Protein AF-A0A349KMV0-F1 (afdb_monomer_lite)

Foldseek 3Di:
DVVPPPQDPPRDPLCQQPVDPVSVVVLVVLLVVLVVVLVVCVVVPPQQPVVCCSCPDPSNVVSVVSQVSPPPDNDDDRDGDPVVVVVVVVVVVVVPPPD

Secondary structure (DSSP, 8-state):
-GGG----TT--HHHHHHSSHHHHHHHHHHHHHHHHHHHHHHHH-TTSHHHHHHHTSHHHHHHHHHHHH-SS--PPP-----HHHHHHHHHHHHHTS--

Sequence (99 aa):
MFLTMVVGPDFDLLDLFYGTKIRRSHTDNFLVGFDRLIKLARNCDTDNIILDSLIYSAHGLLSTRMRKLHPDIRFEIITGTNSEAYLERIIREGSGSAN

pLDDT: mean 87.12, std 14.43, range [42.91, 97.94]

Radius of gyration: 17.98 Å; chains: 1; bounding box: 50×25×52 Å

Structure (mmCIF, N/CA/C/O backbone):
data_AF-A0A349KMV0-F1
#
_entry.id   AF-A0A349KMV0-F1
#
loop_
_atom_site.group_PDB
_atom_site.id
_atom_site.type_symbol
_atom_site.label_atom_id
_atom_site.label_alt_id
_atom_site.label_comp_id
_atom_site.label_asym_id
_atom_site.label_entity_id
_atom_site.label_seq_id
_atom_site.pdbx_PDB_ins_code
_atom_site.Cartn_x
_atom_site.Cartn_y
_atom_site.Cartn_z
_atom_site.occupancy
_atom_site.B_iso_or_equiv
_atom_site.auth_seq_id
_atom_site.auth_comp_id
_atom_site.auth_asym_id
_atom_site.auth_atom_id
_atom_site.pdbx_PDB_model_num
ATOM 1 N N . MET A 1 1 ? 1.811 13.021 -10.827 1.00 44.31 1 MET A N 1
ATOM 2 C CA . MET A 1 1 ? 0.395 12.845 -10.444 1.00 44.31 1 MET A CA 1
ATOM 3 C C . MET A 1 1 ? -0.019 11.426 -10.837 1.00 44.31 1 MET A C 1
ATOM 5 O O . MET A 1 1 ? -0.361 11.187 -11.982 1.00 44.31 1 MET A O 1
ATOM 9 N N . PHE A 1 2 ? 0.147 10.446 -9.939 1.00 46.84 2 PHE A N 1
ATOM 10 C CA . PHE A 1 2 ? -0.104 9.024 -10.249 1.00 46.84 2 PHE A CA 1
ATOM 11 C C . PHE A 1 2 ? -1.610 8.717 -10.378 1.00 46.84 2 PHE A C 1
ATOM 13 O O . PHE A 1 2 ? -2.010 7.844 -11.136 1.00 46.84 2 PHE A O 1
ATOM 20 N N . LEU A 1 3 ? -2.448 9.507 -9.694 1.00 46.31 3 LEU A N 1
ATOM 21 C CA . LEU A 1 3 ? -3.912 9.401 -9.701 1.00 46.31 3 LEU A CA 1
ATOM 22 C C . LEU A 1 3 ? -4.585 9.939 -10.978 1.00 46.31 3 LEU A C 1
ATOM 24 O O . LEU A 1 3 ? -5.792 9.799 -11.121 1.00 46.31 3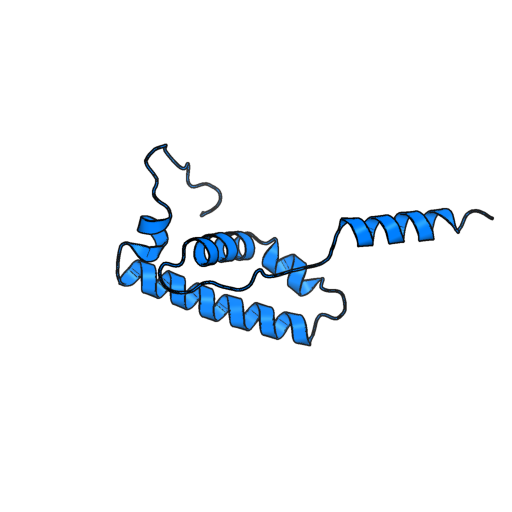 LEU A O 1
ATOM 28 N N . THR A 1 4 ? -3.832 10.556 -11.894 1.00 53.88 4 THR A N 1
ATOM 29 C CA . THR A 1 4 ? -4.366 11.134 -13.142 1.00 53.88 4 THR A CA 1
ATOM 30 C C . THR A 1 4 ? -3.680 10.609 -14.390 1.00 53.88 4 THR A C 1
ATOM 32 O O . THR A 1 4 ? -3.837 11.195 -15.461 1.00 53.88 4 THR A O 1
ATOM 35 N N . MET A 1 5 ? -2.889 9.538 -14.286 1.00 56.09 5 MET A N 1
ATOM 36 C CA . MET A 1 5 ? -2.442 8.872 -15.500 1.00 56.09 5 MET A CA 1
ATOM 37 C C . MET A 1 5 ? -3.669 8.247 -16.146 1.00 56.09 5 MET A C 1
ATOM 39 O O . MET A 1 5 ? -4.219 7.273 -15.640 1.00 56.09 5 MET A O 1
ATOM 43 N N . VAL A 1 6 ? -4.128 8.867 -17.232 1.00 51.84 6 VAL A N 1
ATOM 44 C CA . VAL A 1 6 ? -5.097 8.270 -18.142 1.00 51.84 6 VAL A CA 1
ATOM 45 C C . VAL A 1 6 ? -4.446 6.991 -18.654 1.00 51.84 6 VAL A C 1
ATOM 47 O O . VAL A 1 6 ? -3.525 7.026 -19.467 1.00 51.84 6 VAL A O 1
ATOM 50 N N . VAL A 1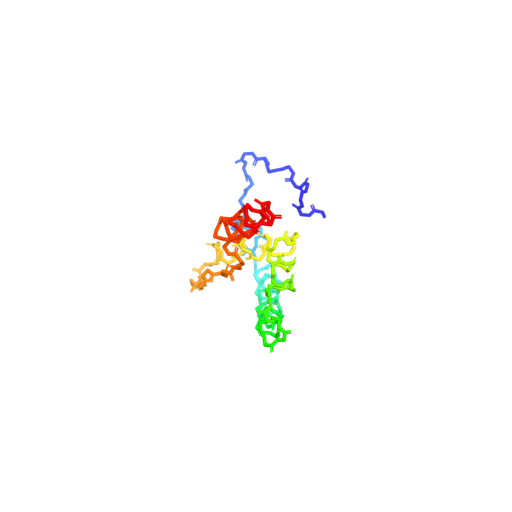 7 ? -4.869 5.865 -18.087 1.00 57.22 7 VAL A N 1
ATOM 51 C CA . VAL A 1 7 ? -4.469 4.526 -18.509 1.00 57.22 7 VAL A CA 1
ATOM 52 C C . VAL A 1 7 ? -5.130 4.315 -19.867 1.00 57.22 7 VAL A C 1
ATOM 54 O O . VAL A 1 7 ? -6.319 4.016 -19.949 1.00 57.22 7 VAL A O 1
ATOM 57 N N . GLY A 1 8 ? -4.382 4.570 -20.940 1.00 63.88 8 GLY A N 1
ATOM 58 C CA . GLY A 1 8 ? -4.781 4.128 -22.272 1.00 63.88 8 GLY A CA 1
ATOM 59 C C . GLY A 1 8 ? -4.870 2.596 -22.312 1.00 63.88 8 GLY A C 1
ATOM 60 O O . GLY A 1 8 ? -4.261 1.934 -21.469 1.00 63.88 8 GLY A O 1
ATOM 61 N N . PRO A 1 9 ? -5.604 2.016 -23.275 1.00 64.56 9 PRO A N 1
ATOM 62 C CA . PRO A 1 9 ? -5.788 0.565 -23.380 1.00 64.56 9 PRO A CA 1
ATOM 63 C C . PRO A 1 9 ? -4.471 -0.233 -23.441 1.00 64.56 9 PRO A C 1
ATOM 65 O O . PRO A 1 9 ? -4.453 -1.384 -23.019 1.00 64.56 9 PRO A O 1
ATOM 68 N N . ASP A 1 10 ? -3.367 0.396 -23.858 1.00 66.44 10 ASP A N 1
ATOM 69 C CA . ASP A 1 10 ? -2.040 -0.225 -23.988 1.00 66.44 10 ASP A CA 1
ATOM 70 C C . ASP A 1 10 ? -1.082 0.068 -22.814 1.00 66.44 10 ASP A C 1
ATOM 72 O O . ASP A 1 10 ? 0.133 -0.099 -22.928 1.00 66.44 10 ASP A O 1
ATOM 76 N N . PHE A 1 11 ? -1.586 0.560 -21.679 1.00 77.44 11 PHE A N 1
ATOM 77 C CA . PHE A 1 11 ? -0.727 0.953 -20.563 1.00 77.44 11 PHE A CA 1
ATOM 78 C C . PHE A 1 11 ? -0.400 -0.221 -19.626 1.00 77.44 11 PHE A C 1
ATOM 80 O O . PHE A 1 11 ? -1.190 -0.578 -18.748 1.00 77.44 11 PHE A O 1
ATOM 87 N N . ASP A 1 12 ? 0.799 -0.790 -19.775 1.00 88.38 12 ASP A N 1
ATOM 88 C CA . ASP A 1 12 ? 1.293 -1.859 -18.904 1.00 88.38 12 ASP A CA 1
ATOM 89 C C . ASP A 1 12 ? 1.936 -1.311 -17.616 1.00 88.38 12 ASP A C 1
ATOM 91 O O . ASP A 1 12 ? 3.051 -0.780 -17.597 1.00 88.38 12 ASP A O 1
ATOM 95 N N . LEU A 1 13 ? 1.227 -1.478 -16.498 1.00 88.94 13 LEU A N 1
ATOM 96 C CA . LEU A 1 13 ? 1.726 -1.118 -15.170 1.00 88.94 13 LEU A CA 1
ATOM 97 C C . LEU A 1 13 ? 2.936 -1.960 -14.741 1.00 88.94 13 LEU A C 1
ATOM 99 O O . LEU A 1 13 ? 3.755 -1.477 -13.956 1.00 88.94 13 LEU A O 1
ATOM 103 N N . LEU A 1 14 ? 3.057 -3.201 -15.219 1.00 92.88 14 LEU A N 1
ATOM 104 C CA . LEU A 1 14 ? 4.207 -4.045 -14.911 1.00 92.88 14 LEU A CA 1
ATOM 105 C C . LEU A 1 14 ? 5.471 -3.457 -15.549 1.00 92.88 14 LEU A C 1
ATOM 107 O O . LEU A 1 14 ? 6.460 -3.253 -14.842 1.00 92.88 14 LEU A O 1
ATOM 111 N N . ASP A 1 15 ? 5.420 -3.092 -16.833 1.00 93.12 15 ASP A N 1
ATOM 112 C CA . ASP A 1 15 ? 6.515 -2.384 -17.509 1.00 93.12 15 ASP A CA 1
ATOM 113 C C . ASP A 1 15 ? 6.821 -1.018 -16.866 1.00 93.12 15 ASP A C 1
ATOM 115 O O . ASP A 1 15 ? 7.989 -0.661 -16.649 1.00 93.12 15 ASP A O 1
ATOM 119 N N . LEU A 1 16 ? 5.788 -0.258 -16.484 1.00 91.50 16 LEU A N 1
ATOM 120 C CA . LEU A 1 16 ? 5.970 1.033 -15.816 1.00 91.50 16 LEU A CA 1
ATOM 121 C C . LEU A 1 16 ? 6.810 0.907 -14.540 1.00 91.50 16 LEU A C 1
ATOM 123 O O . LEU A 1 16 ? 7.691 1.734 -14.296 1.00 91.50 16 LEU A O 1
ATOM 127 N N . PHE A 1 17 ? 6.522 -0.091 -13.708 1.00 94.50 17 PHE A N 1
ATOM 128 C CA . PHE A 1 17 ? 7.163 -0.230 -12.404 1.00 94.50 17 PHE A CA 1
ATOM 129 C C . PHE A 1 17 ? 8.442 -1.061 -12.437 1.00 94.50 17 PHE A C 1
ATOM 131 O O . PHE A 1 17 ? 9.356 -0.793 -11.655 1.00 94.50 17 PHE A O 1
ATOM 138 N N . TYR A 1 18 ? 8.522 -2.043 -13.333 1.00 96.56 18 TYR A N 1
ATOM 139 C CA . TYR A 1 18 ? 9.557 -3.077 -13.305 1.00 96.56 18 TYR A CA 1
ATOM 140 C C . TYR A 1 18 ? 10.242 -3.322 -14.656 1.00 96.56 18 TYR A C 1
ATOM 142 O O . TYR A 1 18 ? 11.203 -4.089 -14.698 1.00 96.56 18 TYR A O 1
ATOM 150 N N . GLY A 1 19 ? 9.821 -2.655 -15.736 1.00 95.69 19 GLY A N 1
ATOM 151 C CA . GLY A 1 19 ? 10.329 -2.878 -17.099 1.00 95.69 19 GLY A CA 1
ATOM 152 C C . GLY A 1 19 ? 11.787 -2.473 -17.328 1.00 95.69 19 GLY A C 1
ATOM 153 O O . GLY A 1 19 ? 12.435 -2.939 -18.260 1.00 95.69 19 GLY A O 1
ATOM 154 N N . THR A 1 20 ? 12.360 -1.643 -16.452 1.00 96.69 20 THR A N 1
ATOM 155 C CA . THR A 1 20 ? 13.792 -1.310 -16.486 1.00 96.69 20 THR A CA 1
ATOM 156 C C . THR A 1 20 ? 14.423 -1.435 -15.108 1.00 96.69 20 THR A C 1
ATOM 158 O O . THR A 1 20 ? 13.754 -1.304 -14.082 1.00 96.69 20 THR A O 1
ATOM 161 N N . LYS A 1 21 ? 15.752 -1.611 -15.066 1.00 97.44 21 LYS A N 1
ATOM 162 C CA . LYS A 1 21 ? 16.517 -1.679 -13.809 1.00 97.44 21 LYS A CA 1
ATOM 163 C C . LYS A 1 21 ? 16.312 -0.442 -12.926 1.00 97.44 21 LYS A C 1
ATOM 165 O O . LYS A 1 21 ? 16.222 -0.570 -11.709 1.00 97.44 21 LYS A O 1
ATOM 170 N N . ILE A 1 22 ? 16.231 0.744 -13.535 1.00 96.69 22 ILE A N 1
ATOM 171 C CA . ILE A 1 22 ? 16.024 2.009 -12.817 1.00 96.69 22 ILE A CA 1
ATOM 172 C C . ILE A 1 22 ? 14.621 2.037 -12.201 1.00 96.69 22 ILE A C 1
ATOM 174 O O . ILE A 1 22 ? 14.495 2.255 -10.999 1.00 96.69 22 ILE A O 1
ATOM 178 N N . ARG A 1 23 ? 13.579 1.747 -12.993 1.00 96.06 23 ARG A N 1
ATOM 179 C CA . ARG A 1 23 ? 12.185 1.704 -12.517 1.00 96.06 23 ARG A CA 1
ATOM 180 C C . ARG A 1 23 ? 12.008 0.688 -11.392 1.00 96.06 23 ARG A C 1
ATOM 182 O O . ARG A 1 23 ? 11.497 1.054 -10.338 1.00 96.06 23 ARG A O 1
ATOM 189 N N . ARG A 1 24 ? 12.538 -0.528 -11.568 1.00 97.25 24 ARG A N 1
ATOM 190 C CA . ARG A 1 24 ? 12.546 -1.567 -10.531 1.00 97.25 24 ARG A CA 1
ATOM 191 C C . ARG A 1 24 ? 13.204 -1.066 -9.247 1.00 97.25 24 ARG A C 1
ATOM 193 O O . ARG A 1 24 ? 12.581 -1.128 -8.200 1.00 97.25 24 ARG A O 1
ATOM 200 N N . SER A 1 25 ? 14.410 -0.500 -9.328 1.00 97.56 25 SER A N 1
ATOM 201 C CA . SER A 1 25 ? 15.114 0.036 -8.153 1.00 97.56 25 SER A CA 1
ATOM 202 C C . SER A 1 25 ? 14.299 1.111 -7.421 1.00 97.56 25 SER A C 1
ATOM 204 O O . SER A 1 25 ? 14.191 1.086 -6.197 1.00 97.56 25 SER A O 1
ATOM 206 N N . HIS A 1 26 ? 13.667 2.036 -8.149 1.00 96.69 26 HIS A N 1
ATOM 207 C CA . HIS A 1 26 ? 12.792 3.040 -7.536 1.00 96.69 26 HIS A CA 1
ATOM 208 C C . HIS A 1 26 ? 11.566 2.419 -6.866 1.00 96.69 26 HIS A C 1
ATOM 210 O O . HIS A 1 26 ? 11.236 2.799 -5.741 1.00 96.69 26 HIS A O 1
ATOM 216 N N . THR A 1 27 ? 10.917 1.468 -7.535 1.00 97.62 27 THR A N 1
ATOM 217 C CA . THR A 1 27 ? 9.762 0.749 -6.995 1.00 97.62 27 THR A CA 1
ATOM 218 C C . THR A 1 27 ? 10.142 -0.023 -5.733 1.00 97.62 27 THR A C 1
ATOM 220 O O . THR A 1 27 ? 9.477 0.123 -4.710 1.00 97.62 27 THR A O 1
ATOM 223 N N . ASP A 1 28 ? 11.245 -0.768 -5.756 1.00 97.94 28 ASP A N 1
ATOM 224 C CA . ASP A 1 28 ? 11.716 -1.569 -4.624 1.00 97.94 28 ASP A CA 1
ATOM 225 C C . ASP A 1 28 ? 12.095 -0.675 -3.435 1.00 97.94 28 ASP A C 1
ATOM 227 O O . ASP A 1 28 ? 11.680 -0.932 -2.305 1.00 97.94 28 ASP A O 1
ATOM 231 N N . ASN A 1 29 ? 12.793 0.439 -3.681 1.00 97.94 29 ASN A N 1
ATOM 232 C CA . ASN A 1 29 ? 13.128 1.412 -2.637 1.00 97.94 29 ASN A CA 1
ATOM 233 C C . ASN A 1 29 ? 11.876 2.033 -2.003 1.00 97.94 29 ASN A C 1
ATOM 235 O O . ASN A 1 29 ? 11.806 2.176 -0.779 1.00 97.94 29 ASN A O 1
ATOM 239 N N . PHE A 1 30 ? 10.875 2.374 -2.821 1.00 97.75 30 PHE A N 1
ATOM 240 C CA . PHE A 1 30 ? 9.592 2.861 -2.324 1.00 97.75 30 PHE A CA 1
ATOM 241 C C . PHE A 1 30 ? 8.896 1.802 -1.462 1.00 97.75 30 PHE A C 1
ATOM 243 O O . PHE A 1 30 ? 8.464 2.109 -0.350 1.00 97.75 30 PHE A O 1
ATOM 250 N N . LEU A 1 31 ? 8.828 0.553 -1.934 1.00 97.44 31 LEU A N 1
ATOM 251 C CA . LEU A 1 31 ? 8.206 -0.548 -1.202 1.00 97.44 31 LEU A CA 1
ATOM 252 C C . LEU A 1 31 ? 8.887 -0.796 0.143 1.00 97.44 31 LEU A C 1
ATOM 254 O O . LEU A 1 31 ? 8.188 -0.893 1.148 1.00 97.44 31 LEU A O 1
ATOM 258 N N . VAL A 1 32 ? 10.221 -0.831 0.184 1.00 97.25 32 VAL A N 1
ATOM 259 C CA . VAL A 1 32 ? 10.992 -1.003 1.425 1.00 97.25 32 VAL A CA 1
ATOM 260 C C . VAL A 1 32 ? 10.726 0.142 2.403 1.00 97.25 32 VAL A C 1
ATOM 262 O O . VAL A 1 32 ? 10.479 -0.102 3.586 1.00 97.25 32 VAL A O 1
ATOM 265 N N . GLY A 1 33 ? 10.751 1.392 1.932 1.00 96.88 33 GLY A N 1
ATOM 266 C CA . GLY A 1 33 ? 10.473 2.557 2.775 1.00 96.88 33 GLY A CA 1
ATOM 267 C C . GLY A 1 33 ? 9.055 2.533 3.346 1.00 96.88 33 GLY A C 1
ATOM 268 O O . GLY A 1 33 ? 8.865 2.703 4.552 1.00 96.88 33 GLY A O 1
ATOM 269 N N . PHE A 1 34 ? 8.066 2.255 2.496 1.00 96.69 34 PHE A N 1
ATOM 270 C CA . PHE A 1 34 ? 6.661 2.208 2.892 1.00 96.69 34 PHE A CA 1
ATOM 271 C C . PHE A 1 34 ? 6.357 1.028 3.826 1.00 96.69 34 PHE A C 1
ATOM 273 O O . PHE A 1 34 ? 5.596 1.172 4.779 1.00 96.69 34 PHE A O 1
ATOM 280 N N . ASP A 1 35 ? 6.995 -0.126 3.611 1.00 95.31 35 ASP A N 1
ATOM 281 C CA . ASP A 1 35 ? 6.887 -1.295 4.492 1.00 95.31 35 ASP A CA 1
ATOM 282 C C . ASP A 1 35 ? 7.372 -0.994 5.913 1.00 95.31 35 ASP A C 1
ATOM 284 O O . ASP A 1 35 ? 6.688 -1.286 6.895 1.00 95.31 35 ASP A O 1
ATOM 288 N N . ARG A 1 36 ? 8.538 -0.347 6.023 1.00 95.38 36 ARG A N 1
ATOM 289 C CA . ARG A 1 36 ? 9.092 0.087 7.310 1.00 95.38 36 ARG A CA 1
ATOM 290 C C . ARG A 1 36 ? 8.177 1.099 7.995 1.00 95.38 36 ARG A C 1
ATOM 292 O O . ARG A 1 36 ? 7.995 1.006 9.205 1.00 95.38 36 ARG A O 1
ATOM 299 N N . LEU A 1 37 ? 7.585 2.021 7.236 1.00 95.00 37 LEU A N 1
ATOM 300 C CA . LEU A 1 37 ? 6.643 3.004 7.768 1.00 95.00 37 LEU A CA 1
ATOM 301 C C . LEU A 1 37 ? 5.384 2.338 8.339 1.00 95.00 37 LEU A C 1
ATOM 303 O O . LEU A 1 37 ? 5.009 2.640 9.467 1.00 95.00 37 LEU A O 1
ATOM 307 N N . ILE A 1 38 ? 4.781 1.389 7.615 1.00 94.38 38 ILE A N 1
ATOM 308 C CA . ILE A 1 38 ? 3.625 0.616 8.101 1.00 94.38 38 ILE A CA 1
ATOM 309 C C . ILE A 1 38 ? 3.968 -0.139 9.387 1.00 94.38 38 ILE A C 1
ATOM 311 O O . ILE A 1 38 ? 3.192 -0.115 10.341 1.00 94.38 38 ILE A O 1
ATOM 315 N N . LYS A 1 39 ? 5.130 -0.804 9.426 1.00 92.56 39 LYS A N 1
ATOM 316 C CA . LYS A 1 39 ? 5.584 -1.544 10.613 1.00 92.56 39 LYS A CA 1
ATOM 317 C C . LYS A 1 39 ? 5.743 -0.632 11.827 1.00 92.56 39 LYS A C 1
ATOM 319 O O . LYS A 1 39 ? 5.349 -1.015 12.921 1.00 92.56 39 LYS A O 1
ATOM 324 N N . LEU A 1 40 ? 6.295 0.565 11.634 1.00 93.44 40 LEU A N 1
ATOM 325 C CA . LEU A 1 40 ? 6.431 1.549 12.706 1.00 93.44 40 LEU A CA 1
ATOM 326 C C . LEU A 1 40 ? 5.075 2.096 13.156 1.00 93.44 40 LEU A C 1
ATOM 328 O O . LEU A 1 40 ? 4.850 2.170 14.358 1.00 93.44 40 LEU A O 1
ATOM 332 N N . ALA A 1 41 ? 4.175 2.412 12.219 1.00 92.88 41 ALA A N 1
ATOM 333 C CA . ALA A 1 41 ? 2.827 2.877 12.537 1.00 92.88 41 ALA A CA 1
ATOM 334 C C . ALA A 1 41 ? 2.082 1.854 13.404 1.00 92.88 41 ALA A C 1
ATOM 336 O O . ALA A 1 41 ? 1.617 2.198 14.481 1.00 92.88 41 ALA A O 1
ATOM 337 N N . ARG A 1 42 ? 2.085 0.571 13.018 1.00 90.06 42 ARG A N 1
ATOM 338 C CA . ARG A 1 42 ? 1.451 -0.509 13.800 1.00 90.06 42 ARG A CA 1
ATOM 339 C C . ARG A 1 42 ? 1.938 -0.601 15.248 1.00 90.06 42 ARG A C 1
ATOM 341 O O . ARG A 1 42 ? 1.175 -1.010 16.112 1.00 90.06 42 ARG A O 1
ATOM 348 N N . ASN A 1 43 ? 3.187 -0.228 15.524 1.00 90.12 43 ASN A N 1
ATOM 349 C CA . ASN A 1 43 ? 3.744 -0.297 16.876 1.00 90.12 43 ASN A CA 1
ATOM 350 C C . ASN A 1 43 ? 3.270 0.840 17.794 1.00 90.12 43 ASN A C 1
ATOM 352 O O . ASN A 1 43 ? 3.426 0.729 19.007 1.00 90.12 43 ASN A O 1
ATOM 356 N N . CYS A 1 44 ? 2.739 1.933 17.243 1.00 89.19 44 CYS A N 1
ATOM 357 C CA . CYS A 1 44 ? 2.283 3.094 18.012 1.00 89.19 44 CYS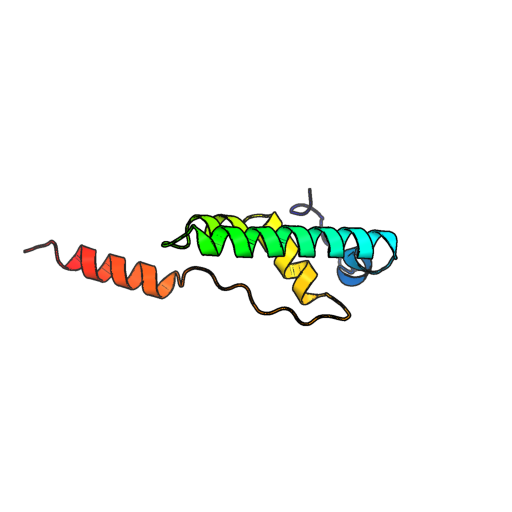 A CA 1
ATOM 358 C C . CYS A 1 44 ? 0.806 3.448 17.787 1.00 89.19 44 CYS A C 1
ATOM 360 O O . CYS A 1 44 ? 0.344 4.458 18.312 1.00 89.19 44 CYS A O 1
ATOM 362 N N . ASP A 1 45 ? 0.074 2.634 17.026 1.00 87.75 45 ASP A N 1
ATOM 363 C CA . ASP A 1 45 ? -1.268 2.942 16.538 1.00 87.75 45 ASP A CA 1
ATOM 364 C C . ASP A 1 45 ? -2.297 1.923 17.033 1.00 87.75 45 ASP A C 1
ATOM 366 O O . ASP A 1 45 ? -2.740 1.039 16.301 1.00 87.75 45 ASP A O 1
ATOM 370 N N . THR A 1 46 ? -2.660 2.043 18.310 1.00 85.56 46 THR A N 1
ATOM 371 C CA . THR A 1 46 ? -3.594 1.136 18.997 1.00 85.56 46 THR A CA 1
ATOM 372 C C . THR A 1 46 ? -4.943 1.017 18.283 1.00 85.56 46 THR A C 1
ATOM 374 O O . THR A 1 46 ? -5.532 -0.061 18.264 1.00 85.56 46 THR A O 1
ATOM 377 N N . ASP A 1 47 ? -5.410 2.107 17.671 1.00 87.06 47 ASP A N 1
ATOM 378 C CA . ASP A 1 47 ? -6.733 2.204 17.046 1.00 87.06 47 ASP A CA 1
ATOM 379 C C . ASP A 1 47 ? -6.691 2.126 15.509 1.00 87.06 47 ASP A C 1
ATOM 381 O O . ASP A 1 47 ? -7.704 2.375 14.857 1.00 87.06 47 ASP A O 1
ATOM 385 N N . ASN A 1 48 ? -5.540 1.780 14.917 1.00 89.19 48 ASN A N 1
ATOM 386 C CA . ASN A 1 48 ? -5.311 1.724 13.464 1.00 89.19 48 ASN A CA 1
ATOM 387 C C . ASN A 1 48 ? -5.570 3.043 12.701 1.00 89.19 48 ASN A C 1
ATOM 389 O O . ASN A 1 48 ? -5.685 3.028 11.476 1.00 89.19 48 ASN A O 1
ATOM 393 N N . ILE A 1 49 ? -5.629 4.196 13.371 1.00 91.44 49 ILE A N 1
ATOM 394 C CA . ILE A 1 49 ? -5.917 5.488 12.728 1.00 91.44 49 ILE A CA 1
ATOM 395 C C . ILE A 1 49 ? -4.785 5.881 11.771 1.00 91.44 49 ILE A C 1
ATOM 397 O O . ILE A 1 49 ? -5.029 6.315 10.638 1.00 91.44 49 ILE A O 1
ATOM 401 N N . ILE A 1 50 ? -3.537 5.739 12.214 1.00 93.94 50 ILE A N 1
ATOM 402 C CA . ILE A 1 50 ? -2.346 6.072 11.425 1.00 93.94 50 ILE A CA 1
ATOM 403 C C . ILE A 1 50 ? -2.182 5.062 10.286 1.00 93.94 50 ILE A C 1
ATOM 405 O O . ILE A 1 50 ? -1.933 5.451 9.143 1.00 93.94 50 ILE A O 1
ATOM 409 N N . LEU A 1 51 ? -2.349 3.773 10.575 1.00 93.94 51 LEU A N 1
ATOM 410 C CA . LEU A 1 51 ? -2.269 2.685 9.615 1.00 93.94 51 LEU A CA 1
ATOM 411 C C . LEU A 1 51 ? -3.313 2.857 8.513 1.00 93.94 51 LEU A C 1
ATOM 413 O O . LEU A 1 51 ? -2.944 2.846 7.339 1.00 93.94 51 LEU A O 1
ATOM 417 N N . ASP A 1 52 ? -4.578 3.067 8.874 1.00 93.62 52 ASP A N 1
ATOM 418 C CA . ASP A 1 52 ? -5.666 3.264 7.917 1.00 93.62 52 ASP A CA 1
ATOM 419 C C . ASP A 1 52 ? -5.411 4.502 7.054 1.00 93.62 52 ASP A C 1
ATOM 421 O O . ASP A 1 52 ? -5.507 4.445 5.825 1.00 93.62 52 ASP A O 1
ATOM 425 N N . SER A 1 53 ? -4.969 5.600 7.674 1.00 94.12 53 SER A N 1
ATOM 426 C CA . SER A 1 53 ? -4.589 6.818 6.950 1.00 94.12 53 SER A CA 1
ATOM 427 C C . SER A 1 53 ? -3.479 6.557 5.926 1.00 94.12 53 SER A C 1
ATOM 429 O O . SER A 1 53 ? -3.517 7.088 4.815 1.00 94.12 53 SER A O 1
ATOM 431 N N . LEU A 1 54 ? -2.494 5.718 6.262 1.00 94.75 54 LEU A N 1
ATOM 432 C CA . LEU A 1 54 ? -1.401 5.365 5.359 1.00 94.75 54 LEU A CA 1
ATOM 433 C C . LEU A 1 54 ? -1.868 4.468 4.210 1.00 94.75 54 LEU A C 1
ATOM 435 O O . LEU A 1 54 ? -1.570 4.775 3.052 1.00 94.75 54 LEU A O 1
ATOM 439 N N . ILE A 1 55 ? -2.588 3.380 4.493 1.00 93.56 55 ILE A N 1
ATOM 440 C CA . ILE A 1 55 ? -2.963 2.386 3.470 1.00 93.56 55 ILE A CA 1
ATOM 441 C C . ILE A 1 55 ? -4.013 2.923 2.493 1.00 93.56 55 ILE A C 1
ATOM 443 O O . ILE A 1 55 ? -3.960 2.581 1.309 1.00 93.56 55 ILE A O 1
ATOM 447 N N . TYR A 1 56 ? -4.905 3.807 2.952 1.00 91.75 56 TYR A N 1
ATOM 448 C CA . TYR A 1 56 ? -5.920 4.445 2.111 1.00 91.75 56 TYR A CA 1
ATOM 449 C C . TYR A 1 56 ? -5.449 5.765 1.484 1.00 91.75 56 TYR A C 1
ATOM 451 O O . TYR A 1 56 ? -6.161 6.355 0.670 1.00 91.75 56 TYR A O 1
ATOM 459 N N . SER A 1 57 ? -4.225 6.215 1.782 1.00 93.88 57 SER A N 1
ATOM 460 C CA . SER A 1 57 ? -3.599 7.322 1.056 1.00 93.88 57 SER A CA 1
ATOM 461 C C . SER A 1 57 ? -3.269 6.945 -0.394 1.00 93.88 57 SER A C 1
ATOM 463 O O . SER A 1 57 ? -3.121 5.773 -0.747 1.00 93.88 57 SER A O 1
ATOM 465 N N . ALA A 1 58 ? -3.023 7.951 -1.240 1.00 92.38 58 ALA A N 1
ATOM 466 C CA . ALA A 1 58 ? -2.528 7.738 -2.602 1.00 92.38 58 ALA A CA 1
ATOM 467 C C . ALA A 1 58 ? -1.252 6.869 -2.647 1.00 92.38 58 ALA A C 1
ATOM 469 O O . ALA A 1 58 ? -1.093 6.044 -3.546 1.00 92.38 58 ALA A O 1
ATOM 470 N N . HIS A 1 59 ? -0.362 7.024 -1.661 1.00 93.81 59 HIS A N 1
ATOM 471 C CA . HIS A 1 59 ? 0.861 6.230 -1.541 1.00 93.81 59 HIS A CA 1
ATOM 472 C C . HIS A 1 59 ? 0.576 4.785 -1.112 1.00 93.81 59 HIS A C 1
ATOM 474 O O . HIS A 1 59 ? 1.226 3.869 -1.612 1.00 93.81 59 HIS A O 1
ATOM 480 N N . GLY A 1 60 ? -0.417 4.564 -0.248 1.00 94.56 60 GLY A N 1
ATOM 481 C CA . GLY A 1 60 ? -0.862 3.225 0.144 1.00 94.56 60 GLY A CA 1
ATOM 482 C C . GLY A 1 60 ? -1.502 2.458 -1.009 1.00 94.56 60 GLY A C 1
ATOM 483 O O . GLY A 1 60 ? -1.142 1.305 -1.275 1.00 94.56 60 GLY A O 1
ATOM 484 N N . LEU A 1 61 ? -2.356 3.128 -1.786 1.00 93.06 61 LEU A N 1
ATOM 485 C CA . LEU A 1 61 ? -2.935 2.564 -3.007 1.00 93.06 61 LEU A CA 1
ATOM 486 C C . LEU A 1 61 ? -1.853 2.247 -4.050 1.00 93.06 61 LEU A C 1
ATOM 488 O O . LEU A 1 61 ? -1.876 1.174 -4.658 1.00 93.06 61 LEU A O 1
ATOM 492 N N . LEU A 1 62 ? -0.868 3.136 -4.215 1.00 93.25 62 LEU A N 1
ATOM 493 C CA . LEU A 1 62 ? 0.292 2.903 -5.077 1.00 93.25 62 LEU A CA 1
ATOM 494 C C . LEU A 1 62 ? 1.113 1.692 -4.611 1.00 93.25 62 LEU A C 1
ATOM 496 O O . LEU A 1 62 ? 1.395 0.802 -5.414 1.00 93.25 62 LEU A O 1
ATOM 500 N N . SER A 1 63 ? 1.436 1.622 -3.315 1.00 95.44 63 SER A N 1
ATOM 501 C CA . SER A 1 63 ? 2.160 0.494 -2.715 1.00 95.44 63 SER A CA 1
ATOM 502 C C . SER A 1 63 ? 1.426 -0.821 -2.955 1.00 95.44 63 SER A C 1
ATOM 504 O O . SER A 1 63 ? 2.038 -1.800 -3.371 1.00 95.44 63 SER A O 1
ATOM 506 N N . THR A 1 64 ? 0.102 -0.831 -2.792 1.00 94.00 64 THR A N 1
ATOM 507 C CA . THR A 1 64 ? -0.737 -2.010 -3.044 1.00 94.00 64 THR A CA 1
ATOM 508 C C . THR A 1 64 ? -0.621 -2.490 -4.491 1.00 94.00 64 THR A C 1
ATOM 510 O O . THR A 1 64 ? -0.473 -3.689 -4.740 1.00 94.00 64 THR A O 1
ATOM 513 N N . ARG A 1 65 ? -0.640 -1.571 -5.466 1.00 93.69 65 ARG A N 1
ATOM 514 C CA . ARG A 1 65 ? -0.488 -1.920 -6.889 1.00 93.69 65 ARG A CA 1
ATOM 515 C C . ARG A 1 65 ? 0.903 -2.461 -7.202 1.00 93.69 65 ARG A C 1
ATOM 517 O O . ARG A 1 65 ? 0.996 -3.504 -7.844 1.00 93.69 65 ARG A O 1
ATOM 524 N N . MET A 1 66 ? 1.952 -1.808 -6.707 1.00 95.69 66 MET A N 1
ATOM 525 C CA . MET A 1 66 ? 3.337 -2.263 -6.869 1.00 95.69 66 MET A CA 1
ATOM 526 C C . MET A 1 66 ? 3.545 -3.656 -6.257 1.00 95.69 66 MET A C 1
ATOM 528 O O . MET A 1 66 ? 4.023 -4.555 -6.940 1.00 95.69 66 MET A O 1
ATOM 532 N N . ARG A 1 67 ? 3.084 -3.886 -5.018 1.00 96.44 67 ARG A N 1
ATOM 533 C CA . ARG A 1 67 ? 3.164 -5.195 -4.339 1.00 96.44 67 ARG A CA 1
ATOM 534 C C . ARG A 1 67 ? 2.438 -6.297 -5.107 1.00 96.44 67 ARG A C 1
ATOM 536 O O . ARG A 1 67 ? 2.963 -7.400 -5.220 1.00 96.44 67 ARG A O 1
ATOM 543 N N . LYS A 1 68 ? 1.252 -6.006 -5.655 1.00 94.62 68 LYS A N 1
ATOM 544 C CA . LYS A 1 68 ? 0.475 -6.971 -6.449 1.00 94.62 68 LYS A CA 1
ATOM 545 C C . LYS A 1 68 ? 1.192 -7.375 -7.741 1.00 94.62 68 LYS A C 1
ATOM 547 O O . LYS A 1 68 ? 1.082 -8.525 -8.157 1.00 94.62 68 LYS A O 1
ATOM 552 N N . LEU A 1 69 ? 1.884 -6.431 -8.375 1.00 95.44 69 LEU A N 1
ATOM 553 C CA . LEU A 1 69 ? 2.586 -6.635 -9.643 1.00 95.44 69 LEU A CA 1
ATOM 554 C C . LEU A 1 69 ? 4.040 -7.076 -9.469 1.00 95.44 69 LEU A C 1
ATOM 556 O O . LEU A 1 69 ? 4.696 -7.357 -10.467 1.00 95.44 69 LEU A O 1
ATOM 560 N N . HIS A 1 70 ? 4.554 -7.137 -8.240 1.00 97.12 70 HIS A N 1
ATOM 561 C CA . HIS A 1 70 ? 5.958 -7.440 -8.019 1.00 97.12 70 HIS A CA 1
ATOM 562 C C . HIS A 1 70 ? 6.319 -8.806 -8.639 1.00 97.12 70 HIS A C 1
ATOM 564 O O . HIS A 1 70 ? 5.671 -9.813 -8.331 1.00 97.12 70 HIS A O 1
ATOM 570 N N . PRO A 1 71 ? 7.352 -8.865 -9.500 1.00 95.75 71 PRO A N 1
ATOM 571 C CA . PRO A 1 71 ? 7.667 -10.066 -10.276 1.00 95.75 71 PRO A CA 1
ATOM 572 C C . PRO A 1 71 ? 8.171 -11.225 -9.405 1.00 95.75 71 PRO A C 1
ATOM 574 O O . PRO A 1 71 ? 7.795 -12.367 -9.645 1.00 95.75 71 PRO A O 1
ATOM 577 N N . ASP A 1 72 ? 8.959 -10.924 -8.365 1.00 96.31 72 ASP A N 1
ATOM 578 C CA . ASP A 1 72 ? 9.676 -11.964 -7.603 1.00 96.31 72 ASP A CA 1
ATOM 579 C C . ASP A 1 72 ? 9.133 -12.225 -6.187 1.00 96.31 72 ASP A C 1
ATOM 581 O O . ASP A 1 72 ? 9.440 -13.250 -5.586 1.00 96.31 72 ASP A O 1
ATOM 585 N N . ILE A 1 73 ? 8.347 -11.306 -5.619 1.00 95.81 73 ILE A N 1
ATOM 586 C CA . ILE A 1 73 ? 7.938 -11.328 -4.211 1.00 95.81 73 ILE A CA 1
ATOM 587 C C . ILE A 1 73 ? 6.418 -11.324 -4.146 1.00 95.81 73 ILE A C 1
ATOM 589 O O . ILE A 1 73 ? 5.749 -10.487 -4.753 1.00 95.81 73 ILE A O 1
ATOM 593 N N . ARG A 1 74 ? 5.865 -12.250 -3.365 1.00 94.25 74 ARG A N 1
ATOM 594 C CA . ARG A 1 74 ? 4.454 -12.250 -2.982 1.00 94.25 74 ARG A CA 1
ATOM 595 C C . ARG 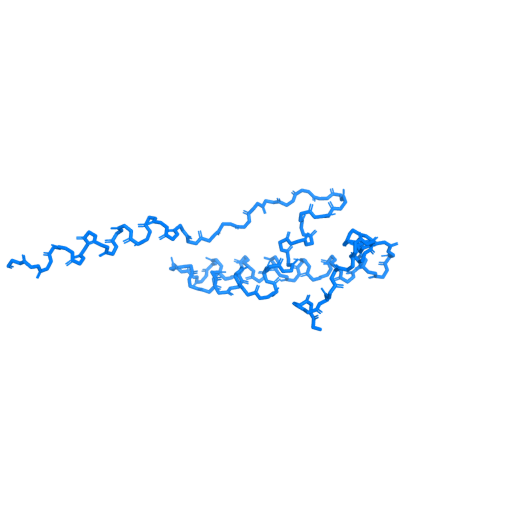A 1 74 ? 4.337 -11.630 -1.600 1.00 94.25 74 ARG A C 1
ATOM 597 O O . ARG A 1 74 ? 4.695 -12.251 -0.607 1.00 94.25 74 ARG A O 1
ATOM 604 N N . PHE A 1 75 ? 3.885 -10.383 -1.554 1.00 93.44 75 PHE A N 1
ATOM 605 C CA . PHE A 1 75 ? 3.689 -9.677 -0.294 1.00 93.44 75 PHE A CA 1
ATOM 606 C C . PHE A 1 75 ? 2.412 -10.135 0.403 1.00 93.44 75 PHE A C 1
ATOM 608 O O . PHE A 1 75 ? 1.401 -10.406 -0.246 1.00 93.44 75 PHE A O 1
ATOM 615 N N . GLU A 1 76 ? 2.450 -10.137 1.731 1.00 90.38 76 GLU A N 1
ATOM 616 C CA . GLU A 1 76 ? 1.248 -10.263 2.544 1.00 90.38 76 GLU A CA 1
ATOM 617 C C . GLU A 1 76 ? 0.326 -9.057 2.339 1.00 90.38 76 GLU A C 1
ATOM 619 O O . GLU A 1 76 ? 0.772 -7.925 2.111 1.00 90.38 76 GLU A O 1
ATOM 624 N N . ILE A 1 77 ? -0.979 -9.312 2.420 1.00 87.12 77 ILE A N 1
ATOM 625 C CA . ILE A 1 77 ? -1.991 -8.265 2.327 1.00 87.12 77 ILE A CA 1
ATOM 626 C C . ILE A 1 77 ? -1.897 -7.401 3.582 1.00 87.12 77 ILE A C 1
ATOM 628 O O . ILE A 1 77 ? -1.957 -7.896 4.707 1.00 87.12 77 ILE A O 1
ATOM 632 N N . ILE A 1 78 ? -1.776 -6.092 3.383 1.00 87.69 78 ILE A N 1
ATOM 633 C CA . ILE A 1 78 ? -1.834 -5.141 4.484 1.00 87.69 78 ILE A CA 1
ATOM 634 C C . ILE A 1 78 ? -3.305 -4.971 4.860 1.00 87.69 78 ILE A C 1
ATOM 636 O O . ILE A 1 78 ? -4.090 -4.419 4.092 1.00 87.69 78 ILE A O 1
ATOM 640 N N . THR A 1 79 ? -3.671 -5.468 6.035 1.00 87.75 79 THR A N 1
ATOM 641 C CA . THR A 1 79 ? -4.997 -5.293 6.626 1.00 87.75 79 THR A CA 1
ATOM 642 C C . THR A 1 79 ? -5.021 -4.055 7.523 1.00 87.75 79 THR A C 1
ATOM 644 O O . THR A 1 79 ? -4.074 -3.824 8.283 1.00 87.75 79 THR A O 1
ATOM 647 N N . GLY A 1 80 ? -6.087 -3.264 7.389 1.00 88.56 80 GLY A N 1
ATOM 648 C CA . GLY A 1 80 ? -6.449 -2.157 8.278 1.00 88.56 80 GLY A CA 1
ATOM 649 C C . GLY A 1 80 ? -7.735 -2.468 9.046 1.00 88.56 80 GLY A C 1
ATOM 650 O O . GLY A 1 80 ? -8.100 -3.639 9.198 1.00 88.56 80 GLY A O 1
ATOM 651 N N . THR A 1 81 ? -8.442 -1.437 9.501 1.00 91.12 81 THR A N 1
ATOM 652 C CA . THR A 1 81 ? -9.701 -1.603 10.243 1.00 91.12 81 THR A CA 1
ATOM 653 C C . THR A 1 81 ? -10.775 -2.280 9.397 1.00 91.12 81 THR A C 1
ATOM 655 O O . THR A 1 81 ? -11.034 -1.895 8.255 1.00 91.12 81 THR A O 1
ATOM 658 N N . ASN A 1 82 ? -11.459 -3.267 9.984 1.00 90.69 82 ASN A N 1
ATOM 659 C CA . ASN A 1 82 ? -12.687 -3.808 9.413 1.00 90.69 82 ASN A CA 1
ATOM 660 C C . ASN A 1 82 ? -13.818 -2.786 9.599 1.00 90.69 82 ASN A C 1
ATOM 662 O O . ASN A 1 82 ? -14.425 -2.704 10.669 1.00 90.69 82 ASN A O 1
ATOM 666 N N . SER A 1 83 ? -14.075 -1.994 8.558 1.00 89.19 83 SER A N 1
ATOM 667 C CA . SER A 1 83 ? -15.071 -0.923 8.598 1.00 89.19 83 SER A CA 1
ATOM 668 C C . SER A 1 83 ? -16.491 -1.432 8.854 1.00 89.19 83 SER A C 1
ATOM 670 O O . SER A 1 83 ? -17.245 -0.748 9.535 1.00 89.19 83 SER A O 1
ATOM 672 N N . GLU A 1 84 ? -16.854 -2.623 8.367 1.00 90.69 84 GLU A N 1
ATOM 673 C CA . GLU A 1 84 ? -18.180 -3.216 8.591 1.00 90.69 84 GLU A CA 1
ATOM 674 C C . GLU A 1 84 ? -18.393 -3.500 10.080 1.00 90.69 84 GLU A C 1
ATOM 676 O O . GLU A 1 84 ? -19.289 -2.928 10.698 1.00 90.69 84 GLU A O 1
ATOM 681 N N . ALA A 1 85 ? -17.481 -4.260 10.693 1.00 90.88 85 ALA A N 1
ATOM 682 C CA . ALA A 1 85 ? -17.538 -4.565 12.122 1.00 90.88 85 ALA A CA 1
ATOM 683 C C . ALA A 1 85 ? -17.464 -3.299 13.001 1.00 90.88 85 ALA A C 1
ATOM 685 O O . ALA A 1 85 ? -18.106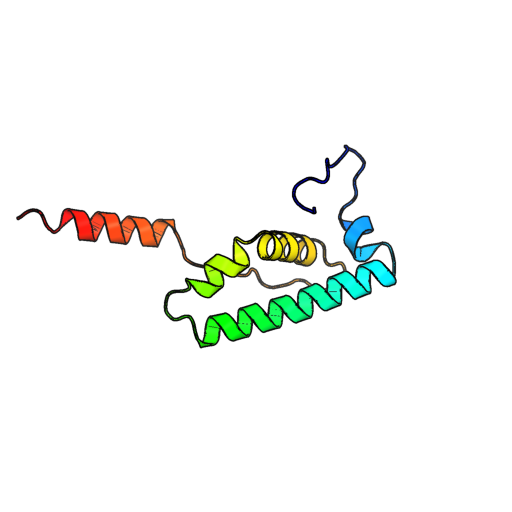 -3.213 14.051 1.00 90.88 85 ALA A O 1
ATOM 686 N N . TYR A 1 86 ? -16.682 -2.297 12.581 1.00 89.75 86 TYR A N 1
ATOM 687 C CA . TYR A 1 86 ? -16.582 -1.019 13.286 1.00 89.75 86 TYR A CA 1
ATOM 688 C C . TYR A 1 86 ? -17.913 -0.249 13.269 1.00 89.75 86 TYR A C 1
ATOM 690 O O . TYR A 1 86 ? -18.349 0.246 14.311 1.00 89.75 86 TYR A O 1
ATOM 698 N N . LEU A 1 87 ? -18.579 -0.176 12.112 1.00 91.00 87 LEU A N 1
ATOM 699 C CA . LEU A 1 87 ? -19.875 0.491 11.967 1.00 91.00 87 LEU A CA 1
ATOM 700 C C . LEU A 1 87 ? -20.991 -0.261 12.701 1.00 91.00 87 LEU A C 1
ATOM 702 O O . LEU A 1 87 ? -21.797 0.377 13.377 1.00 91.00 87 LEU A O 1
ATOM 706 N N . GLU A 1 88 ? -21.011 -1.596 12.645 1.00 93.75 88 GLU A N 1
ATOM 707 C CA . GLU A 1 88 ? -21.954 -2.421 13.417 1.00 93.75 88 GLU A CA 1
ATOM 708 C C . GLU A 1 88 ? -21.859 -2.138 14.920 1.00 93.75 88 GLU A C 1
ATOM 710 O O . GLU A 1 88 ? -22.881 -1.985 15.598 1.00 93.75 88 GLU A O 1
ATOM 715 N N . ARG A 1 89 ? -20.632 -2.010 15.447 1.00 91.19 89 ARG A N 1
ATOM 716 C CA . ARG A 1 89 ? -20.401 -1.640 16.848 1.00 91.19 89 ARG A CA 1
ATOM 717 C C . ARG A 1 89 ? -20.991 -0.266 17.172 1.00 91.19 89 ARG A C 1
ATOM 719 O O . ARG A 1 89 ? -21.708 -0.159 18.163 1.00 91.19 89 ARG A O 1
ATOM 726 N N . ILE A 1 90 ? -20.737 0.745 16.336 1.00 91.81 90 ILE A N 1
ATOM 727 C CA . ILE A 1 90 ? -21.279 2.102 16.527 1.00 91.81 90 ILE A CA 1
ATOM 728 C C . ILE A 1 90 ? -22.808 2.093 16.518 1.00 91.81 90 ILE A C 1
ATOM 730 O O . ILE A 1 90 ? -23.425 2.716 17.378 1.00 91.81 90 ILE A O 1
ATOM 734 N N . ILE A 1 91 ? -23.428 1.379 15.575 1.00 93.56 91 ILE A N 1
ATOM 735 C CA . ILE A 1 91 ? -24.890 1.280 15.482 1.00 93.56 91 ILE A CA 1
ATOM 736 C C . ILE A 1 91 ? -25.456 0.652 16.759 1.00 93.56 91 ILE A C 1
ATOM 738 O O . ILE A 1 91 ? -26.397 1.189 17.343 1.00 93.56 91 ILE A O 1
ATOM 742 N N . ARG A 1 92 ? -24.852 -0.445 17.233 1.00 92.00 92 ARG A N 1
ATOM 743 C CA . ARG A 1 92 ? -25.272 -1.128 18.463 1.00 92.00 92 ARG A CA 1
ATOM 744 C C . ARG A 1 92 ? -25.135 -0.230 19.694 1.00 92.00 92 ARG A C 1
ATOM 746 O O . ARG A 1 92 ? -26.074 -0.141 20.480 1.00 92.00 92 ARG A O 1
ATOM 753 N N . GLU A 1 93 ? -24.005 0.453 19.850 1.00 90.12 93 GLU A N 1
ATOM 754 C CA . GLU A 1 93 ? -23.742 1.354 20.982 1.00 90.12 93 GLU A CA 1
ATOM 755 C C . GLU A 1 93 ? -24.638 2.604 20.951 1.00 90.12 93 GLU A C 1
ATOM 757 O O . GLU A 1 93 ? -25.189 2.990 21.980 1.00 90.12 93 GLU A O 1
ATOM 762 N N . GLY A 1 94 ? -24.874 3.183 19.770 1.00 75.69 94 GLY A N 1
ATOM 763 C CA . GLY A 1 94 ? -25.786 4.315 19.583 1.00 75.69 94 GLY A CA 1
ATOM 764 C C . GLY A 1 94 ? -27.258 3.957 19.810 1.00 75.69 94 GLY A C 1
ATOM 765 O O . GLY A 1 94 ? -28.015 4.769 20.339 1.00 75.69 94 GLY A O 1
ATOM 766 N N . SER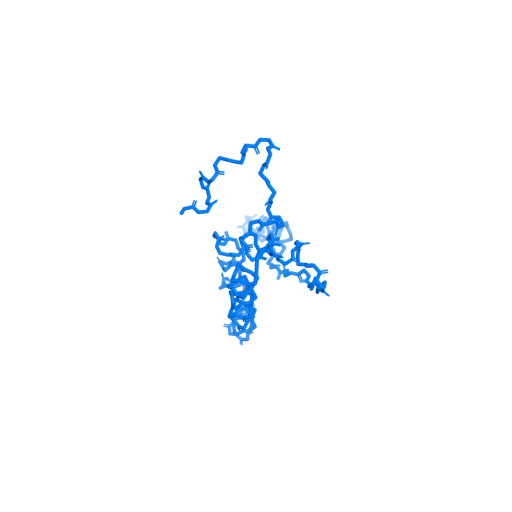 A 1 95 ? -27.663 2.725 19.487 1.00 61.00 95 SER A N 1
ATOM 767 C CA . SER A 1 95 ? -29.020 2.220 19.747 1.00 61.00 95 SER A CA 1
ATOM 768 C C . SER A 1 95 ? -29.306 1.908 21.226 1.00 61.00 95 SER A C 1
ATOM 770 O O . SER A 1 95 ? -30.465 1.746 21.597 1.00 61.00 95 SER A O 1
ATOM 772 N N . GLY A 1 96 ? -28.274 1.852 22.080 1.00 56.06 96 GLY A N 1
ATOM 773 C CA . GLY A 1 96 ? -28.394 1.575 23.517 1.00 56.06 96 GLY A CA 1
ATOM 774 C C . GLY A 1 96 ? -28.540 2.810 24.417 1.00 56.06 96 GLY A C 1
ATOM 775 O O . GLY A 1 96 ? -28.703 2.650 25.621 1.00 56.06 96 GLY A O 1
ATOM 776 N N . SER A 1 97 ? -28.474 4.030 23.865 1.00 55.88 97 SER A N 1
ATOM 777 C CA . SER A 1 97 ? -28.553 5.296 24.625 1.00 55.88 97 SER A CA 1
ATOM 778 C C . SER A 1 97 ? -29.947 5.943 24.643 1.00 55.88 97 SER A C 1
ATOM 780 O O . SER A 1 97 ? -30.107 7.057 25.133 1.00 55.88 97 SER A O 1
ATOM 782 N N . ALA A 1 98 ? -30.963 5.258 24.116 1.00 54.09 98 ALA A N 1
ATOM 783 C CA . ALA A 1 98 ? -32.358 5.675 24.208 1.00 54.09 98 ALA A CA 1
ATOM 784 C C . ALA A 1 98 ? -33.108 4.757 25.182 1.00 54.09 98 ALA A C 1
ATOM 786 O O . ALA A 1 98 ? -33.811 3.853 24.744 1.00 54.09 98 ALA A O 1
ATOM 787 N N . ASN A 1 99 ? -32.899 4.956 26.486 1.00 42.91 99 ASN A N 1
ATOM 788 C CA . ASN A 1 99 ? -33.800 4.540 27.570 1.00 42.91 99 ASN A CA 1
ATOM 789 C C . ASN A 1 99 ? -33.507 5.358 28.827 1.00 42.91 99 ASN A C 1
ATOM 791 O O . ASN A 1 99 ? -32.332 5.362 29.257 1.00 42.91 99 ASN A O 1
#